Protein AF-A0A2J8AFD6-F1 (afdb_monomer)

Secondary structure (DSSP, 8-state):
-------HHHHHHHHHHHHHHHHS-TTEEEESEEEEEETTTTEEEEEEHHHH---EE--SEE-TTS-EE--GGGG-S-TTT-TTT--TTPPTTGGG-HHHHHHHHHHHTT-EEEEPPPTT-------PPS--TTSGGGSTTHHHHHHHHHHHTGGG--TTGGGGS--

Mean predicted aligned error: 9.38 Å

Sequence (167 aa):
MLTTTTSTTLVDTLAYLVSALVRLPPKLAASFVCETYNPLSDTYGWRGSFQDGSEGACHGFLAAYTGAGYRRSFFAADVLSDPVYNFTGAPDGCHVHDDVWISGNLFRRGIRPYVVGVQNGMWPQESHRPYNKLSINSVEDMKGQQKRCLKYFNYFMEAGAEAAGAA

Solvent-accessible surface area (backbone atoms only — not comparable to full-atom values): 9959 Å² total; per-residue (Å²): 134,85,83,77,78,74,71,64,59,56,61,51,53,52,52,49,46,52,54,45,42,73,72,43,59,97,50,46,21,26,15,39,35,28,41,28,76,39,82,90,76,74,38,81,43,74,55,26,27,87,78,71,48,53,66,44,82,43,54,43,30,54,46,92,80,47,55,65,49,72,61,67,79,81,64,67,54,62,63,80,74,30,66,60,66,39,62,91,81,55,56,73,31,25,86,77,29,58,41,51,41,37,39,41,46,39,38,76,73,62,34,35,45,27,31,45,48,52,80,86,74,77,61,74,81,84,80,76,73,78,90,50,90,84,38,64,85,68,43,82,62,46,69,62,24,44,52,45,32,35,54,76,47,54,55,48,57,60,98,70,56,80,71,71,77,80,122

pLDDT: mean 74.58, std 16.04, range [28.73, 91.94]

Nearest PDB structures (foldseek):
  5v5f-assembly1_B  TM=4.088E-01  e=5.612E+00  Arabidopsis thaliana
  4zwp-assembly1_B  TM=4.091E-01  e=9.835E+00  Alteromonas sp.

Foldseek 3Di:
DDPPPPPPLQVVQVVVQVVVQVVDDLQEKEFQWFWAADPVVRDIDIDGLVPPLDKFWDLGWDDPFWHIDHDPVLCPPDLCPQQLNDCVPQDFLCVLCSRLRNQLSSLVVVRTYIHHRDDPPRTDDDDDDPDDCPDCVVDPPNVVSVVVSCVVSVRSDDVPNVVVVPD

Organism: NCBI:txid47790

Structure (mmCIF, N/CA/C/O backbone):
data_AF-A0A2J8AFD6-F1
#
_entry.id   AF-A0A2J8AFD6-F1
#
loop_
_atom_site.group_PDB
_atom_site.id
_atom_site.type_symbol
_atom_site.label_atom_id
_atom_site.label_alt_id
_atom_site.label_comp_id
_atom_site.label_asym_id
_atom_site.label_entity_id
_atom_site.label_seq_id
_atom_site.pdbx_PDB_ins_code
_atom_site.Cartn_x
_atom_site.Cartn_y
_atom_site.Cartn_z
_atom_site.occupancy
_atom_site.B_iso_or_equiv
_atom_site.auth_seq_id
_atom_site.auth_comp_id
_atom_site.auth_asym_id
_atom_site.auth_atom_id
_atom_site.pdbx_PDB_model_num
ATOM 1 N N . MET A 1 1 ? 11.640 -2.469 -42.300 1.00 35.06 1 MET A N 1
ATOM 2 C CA . MET A 1 1 ? 11.334 -3.492 -41.279 1.00 35.06 1 MET A CA 1
ATOM 3 C C . MET A 1 1 ? 11.333 -2.798 -39.931 1.00 35.06 1 MET A C 1
ATOM 5 O O . MET A 1 1 ? 12.376 -2.312 -39.523 1.00 35.06 1 MET A O 1
ATOM 9 N N . LEU A 1 2 ? 10.165 -2.658 -39.302 1.00 33.41 2 LEU A N 1
ATOM 10 C CA . LEU A 1 2 ? 10.052 -2.193 -37.920 1.00 33.41 2 LEU A CA 1
ATOM 11 C C . LEU A 1 2 ? 10.356 -3.393 -37.022 1.00 33.41 2 LEU A C 1
ATOM 13 O O . LEU A 1 2 ? 9.564 -4.328 -36.954 1.00 33.41 2 LEU A O 1
ATOM 17 N N . THR A 1 3 ? 11.524 -3.401 -36.390 1.00 32.44 3 THR A N 1
ATOM 18 C CA . THR A 1 3 ? 11.842 -4.337 -35.311 1.00 32.44 3 THR A CA 1
ATOM 19 C C . THR A 1 3 ? 11.017 -3.948 -34.092 1.00 32.44 3 THR A C 1
ATOM 21 O O . THR A 1 3 ? 11.377 -3.038 -33.350 1.00 32.44 3 THR A O 1
ATOM 24 N N . THR A 1 4 ? 9.883 -4.617 -33.900 1.00 38.66 4 THR A N 1
ATOM 25 C CA . THR A 1 4 ? 9.158 -4.631 -32.631 1.00 38.66 4 THR A CA 1
ATOM 26 C C . THR A 1 4 ? 9.973 -5.428 -31.621 1.00 38.66 4 THR A C 1
ATOM 28 O O . THR A 1 4 ? 9.870 -6.649 -31.543 1.00 38.66 4 THR A O 1
ATOM 31 N N . THR A 1 5 ? 10.803 -4.741 -30.841 1.00 40.44 5 THR A N 1
ATOM 32 C CA . THR A 1 5 ? 11.312 -5.253 -29.567 1.00 40.44 5 THR A CA 1
ATOM 33 C C . THR A 1 5 ? 10.130 -5.314 -28.604 1.00 40.44 5 THR A C 1
ATOM 35 O O . THR A 1 5 ? 9.820 -4.354 -27.903 1.00 40.44 5 THR A O 1
ATOM 38 N N . THR A 1 6 ? 9.400 -6.429 -28.603 1.00 44.28 6 THR A N 1
ATOM 39 C CA . THR A 1 6 ? 8.489 -6.752 -27.504 1.00 44.28 6 THR A CA 1
ATOM 40 C C . THR A 1 6 ? 9.320 -6.830 -26.232 1.00 44.28 6 THR A C 1
ATOM 42 O O . THR A 1 6 ? 10.156 -7.717 -26.084 1.00 44.28 6 THR A O 1
ATOM 45 N N . SER A 1 7 ? 9.117 -5.841 -25.364 1.00 46.28 7 SER A N 1
ATOM 46 C CA . SER A 1 7 ? 9.716 -5.703 -24.040 1.00 46.28 7 SER A CA 1
ATOM 47 C C . SER A 1 7 ? 9.524 -6.995 -23.238 1.00 46.28 7 SER A C 1
ATOM 49 O O . SER A 1 7 ? 8.434 -7.280 -22.744 1.00 46.28 7 SER A O 1
ATOM 51 N N . THR A 1 8 ? 10.572 -7.814 -23.155 1.00 50.41 8 THR A N 1
ATOM 52 C CA . THR A 1 8 ? 10.589 -9.088 -22.419 1.00 50.41 8 THR A CA 1
ATOM 53 C C . THR A 1 8 ? 10.490 -8.890 -20.904 1.00 50.41 8 THR A C 1
ATOM 55 O O . THR A 1 8 ? 10.052 -9.783 -20.190 1.00 50.41 8 THR A O 1
ATOM 58 N N . THR A 1 9 ? 10.786 -7.690 -20.401 1.00 56.25 9 THR A N 1
ATOM 59 C CA . THR A 1 9 ? 10.854 -7.394 -18.962 1.00 56.25 9 THR A CA 1
ATOM 60 C C . THR A 1 9 ? 9.492 -7.372 -18.257 1.00 56.25 9 THR A C 1
ATOM 62 O O . THR A 1 9 ? 9.408 -7.691 -17.067 1.00 56.25 9 THR A O 1
ATOM 65 N N . LEU A 1 10 ? 8.405 -7.029 -18.964 1.00 53.50 10 LEU A N 1
ATOM 66 C CA . LEU A 1 10 ? 7.061 -6.957 -18.370 1.00 53.50 10 LEU A CA 1
ATOM 67 C C . LEU A 1 10 ? 6.479 -8.352 -18.091 1.00 53.50 10 LEU A C 1
ATOM 69 O O . LEU A 1 10 ? 5.856 -8.566 -17.049 1.00 53.50 10 LEU A O 1
ATOM 73 N N . VAL A 1 11 ? 6.710 -9.299 -19.008 1.00 59.00 11 VAL A N 1
ATOM 74 C CA . VAL A 1 11 ? 6.279 -10.699 -18.857 1.00 59.00 11 VAL A CA 1
ATOM 75 C C . VAL A 1 11 ? 7.015 -11.348 -17.684 1.00 59.00 11 VAL A C 1
ATOM 77 O O . VAL A 1 11 ? 6.383 -12.024 -16.873 1.00 59.00 11 VAL A O 1
ATOM 80 N N . ASP A 1 12 ? 8.305 -11.048 -17.521 1.00 73.44 12 ASP A N 1
ATOM 81 C CA . ASP A 1 12 ? 9.117 -11.598 -16.435 1.00 73.44 12 ASP A CA 1
ATOM 82 C C . ASP A 1 12 ? 8.700 -11.045 -15.062 1.00 73.44 12 ASP A C 1
ATOM 84 O O . ASP A 1 12 ? 8.589 -11.801 -14.097 1.00 73.44 12 ASP A O 1
ATOM 88 N N . THR A 1 13 ? 8.397 -9.746 -14.958 1.00 74.44 13 THR A N 1
ATOM 89 C CA . THR A 1 13 ? 8.041 -9.102 -13.675 1.00 74.44 13 THR A CA 1
ATOM 90 C C . THR A 1 13 ? 6.716 -9.622 -13.123 1.00 74.44 13 THR A C 1
ATOM 92 O O . THR A 1 13 ? 6.624 -9.990 -11.950 1.00 74.44 13 THR A O 1
ATOM 95 N N . LEU A 1 14 ? 5.690 -9.725 -13.974 1.00 77.38 14 LEU A N 1
ATOM 96 C CA . LEU A 1 14 ? 4.396 -10.278 -13.572 1.00 77.38 14 LEU A CA 1
ATOM 97 C C . LEU A 1 14 ? 4.495 -11.774 -13.257 1.00 77.38 14 LEU A C 1
ATOM 99 O O . LEU A 1 14 ? 3.952 -12.214 -12.244 1.00 77.38 14 LEU A O 1
ATOM 103 N N . ALA A 1 15 ? 5.209 -12.552 -14.077 1.00 80.94 15 ALA A N 1
ATOM 104 C CA . ALA A 1 15 ? 5.406 -13.979 -13.827 1.00 80.94 15 ALA A CA 1
ATOM 105 C C . ALA A 1 15 ? 6.130 -14.226 -12.495 1.00 80.94 15 ALA A C 1
ATOM 107 O O . ALA A 1 15 ? 5.744 -15.118 -11.735 1.00 80.94 15 ALA A O 1
ATOM 108 N N . TYR A 1 16 ? 7.132 -13.407 -12.173 1.00 80.94 16 TYR A N 1
ATOM 109 C CA . TYR A 1 16 ? 7.865 -13.503 -10.918 1.00 80.94 16 TYR A CA 1
ATOM 110 C C . TYR A 1 16 ? 6.989 -13.135 -9.714 1.00 80.94 16 TYR A C 1
ATOM 112 O O . TYR A 1 16 ? 6.958 -13.878 -8.733 1.00 80.94 16 TYR A O 1
ATOM 120 N N . LEU A 1 17 ? 6.197 -12.064 -9.815 1.00 82.31 17 LEU A N 1
ATOM 121 C CA . LEU A 1 17 ? 5.247 -11.658 -8.777 1.00 82.31 17 LEU A CA 1
ATOM 122 C C . LEU A 1 17 ? 4.179 -12.730 -8.518 1.00 82.31 17 LEU A C 1
ATOM 124 O O . LEU A 1 17 ? 3.895 -13.068 -7.370 1.00 82.31 17 LEU A O 1
ATOM 128 N N . VAL A 1 18 ? 3.617 -13.311 -9.583 1.00 86.31 18 VAL A N 1
ATOM 129 C CA . VAL A 1 18 ? 2.659 -14.423 -9.491 1.00 86.31 18 VAL A CA 1
ATOM 130 C C . VAL A 1 18 ? 3.321 -15.650 -8.865 1.00 86.31 18 VAL A C 1
ATOM 132 O O . VAL A 1 18 ? 2.751 -16.270 -7.969 1.00 86.31 18 VAL A O 1
ATOM 135 N N . SER A 1 19 ? 4.543 -15.981 -9.281 1.00 86.75 19 SER A N 1
ATOM 136 C CA . SER A 1 19 ? 5.307 -17.096 -8.722 1.00 86.75 19 SER A CA 1
ATOM 137 C C . SER A 1 19 ? 5.629 -16.900 -7.236 1.00 86.75 19 SER A C 1
ATOM 139 O O . SER A 1 19 ? 5.547 -17.848 -6.451 1.00 86.75 19 SER A O 1
ATOM 141 N N . ALA A 1 20 ? 5.964 -15.678 -6.819 1.00 86.69 20 ALA A N 1
ATOM 142 C CA . ALA A 1 20 ? 6.151 -15.331 -5.414 1.00 86.69 20 ALA A CA 1
ATOM 143 C C . ALA A 1 20 ? 4.834 -15.475 -4.642 1.00 86.69 20 ALA A C 1
ATOM 145 O O . ALA A 1 20 ? 4.784 -16.158 -3.620 1.00 86.69 20 ALA A O 1
ATOM 146 N N . LEU A 1 21 ? 3.734 -14.939 -5.178 1.00 89.38 21 LEU A N 1
ATOM 147 C CA . LEU A 1 21 ? 2.408 -15.075 -4.582 1.00 89.38 21 LEU A CA 1
ATOM 148 C C . LEU A 1 21 ? 1.988 -16.527 -4.382 1.00 89.38 21 LEU A C 1
ATOM 150 O O . LEU A 1 21 ? 1.379 -16.823 -3.367 1.00 89.38 21 LEU A O 1
ATOM 154 N N . VAL A 1 22 ? 2.302 -17.447 -5.294 1.00 90.62 22 VAL A N 1
ATOM 155 C CA . VAL A 1 22 ? 1.975 -18.873 -5.110 1.00 90.62 22 VAL A CA 1
ATOM 156 C C . VAL A 1 22 ? 2.737 -19.482 -3.928 1.00 90.62 22 VAL A C 1
ATOM 158 O O . VAL A 1 22 ? 2.172 -20.304 -3.210 1.00 90.62 22 VAL A O 1
ATOM 161 N N . ARG A 1 23 ? 3.982 -19.054 -3.696 1.00 88.69 23 ARG A N 1
ATOM 162 C CA . ARG A 1 23 ? 4.879 -19.606 -2.667 1.00 88.69 23 ARG A CA 1
ATOM 163 C C . ARG A 1 23 ? 4.676 -19.008 -1.275 1.00 88.69 23 ARG A C 1
ATOM 165 O O . ARG A 1 23 ? 4.997 -19.656 -0.283 1.00 88.69 23 ARG A O 1
ATOM 172 N N . LEU A 1 24 ? 4.153 -17.788 -1.189 1.00 87.88 24 LEU A N 1
ATOM 173 C CA . LEU A 1 24 ? 3.989 -17.086 0.081 1.00 87.88 24 LEU A CA 1
ATOM 174 C C . LEU A 1 24 ? 2.792 -17.596 0.904 1.00 87.88 24 LEU A C 1
ATOM 176 O O . LEU A 1 24 ? 1.779 -18.007 0.333 1.00 87.88 24 LEU A O 1
ATOM 180 N N . PRO A 1 25 ? 2.844 -17.500 2.246 1.00 89.12 25 PRO A N 1
ATOM 181 C CA . PRO A 1 25 ? 1.708 -17.769 3.120 1.00 89.12 25 PRO A CA 1
ATOM 182 C C . PRO A 1 25 ? 0.412 -17.072 2.671 1.00 89.12 25 PRO A C 1
ATOM 184 O O . PRO A 1 25 ? 0.461 -15.957 2.145 1.00 89.12 25 PRO A O 1
ATOM 187 N N . PRO A 1 26 ? -0.774 -17.647 2.950 1.00 85.38 26 PRO A N 1
ATOM 188 C CA . PRO A 1 26 ? -2.048 -17.061 2.549 1.00 85.38 26 PRO A CA 1
ATOM 189 C C . PRO A 1 26 ? -2.344 -15.684 3.126 1.00 85.38 26 PRO A C 1
ATOM 191 O O . PRO A 1 26 ? -3.308 -15.104 2.674 1.00 85.38 26 PRO A O 1
ATOM 194 N N . LYS A 1 27 ? -1.588 -15.179 4.112 1.00 86.19 27 LYS A N 1
ATOM 195 C CA . LYS A 1 27 ? -1.730 -13.824 4.680 1.00 86.19 27 LYS A CA 1
ATOM 196 C C . LYS A 1 27 ? -0.691 -12.831 4.142 1.00 86.19 27 LYS A C 1
ATOM 198 O O . LYS A 1 27 ? -0.669 -11.688 4.572 1.00 86.19 27 LYS A O 1
ATOM 203 N N . LEU A 1 28 ? 0.176 -13.239 3.220 1.00 87.75 28 LEU A N 1
ATOM 204 C CA . LEU A 1 28 ? 1.173 -12.357 2.618 1.00 87.75 28 LEU A CA 1
ATOM 205 C C . LEU A 1 28 ? 0.844 -12.097 1.144 1.00 87.75 28 LEU A C 1
ATOM 207 O O . LEU A 1 28 ? 0.323 -12.963 0.436 1.00 87.75 28 LEU A O 1
ATOM 211 N N . ALA A 1 29 ? 1.141 -10.881 0.703 1.00 87.56 29 ALA A N 1
ATOM 212 C CA . ALA A 1 29 ? 1.056 -10.422 -0.679 1.00 87.56 29 ALA A CA 1
ATOM 213 C C . ALA A 1 29 ? 2.474 -10.120 -1.173 1.00 87.56 29 ALA A C 1
ATOM 215 O O . ALA A 1 29 ? 3.262 -9.606 -0.397 1.00 87.56 29 ALA A O 1
ATOM 216 N N . ALA A 1 30 ? 2.837 -10.425 -2.415 1.00 86.88 30 ALA A N 1
ATOM 217 C CA . ALA A 1 30 ? 4.183 -10.123 -2.907 1.00 86.88 30 ALA 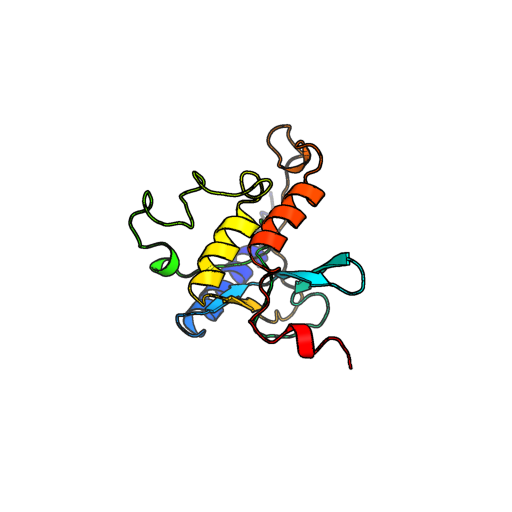A CA 1
ATOM 218 C C . ALA A 1 30 ? 4.267 -8.662 -3.374 1.00 86.88 30 ALA A C 1
ATOM 220 O O . ALA A 1 30 ? 3.300 -8.148 -3.937 1.00 86.88 30 ALA A O 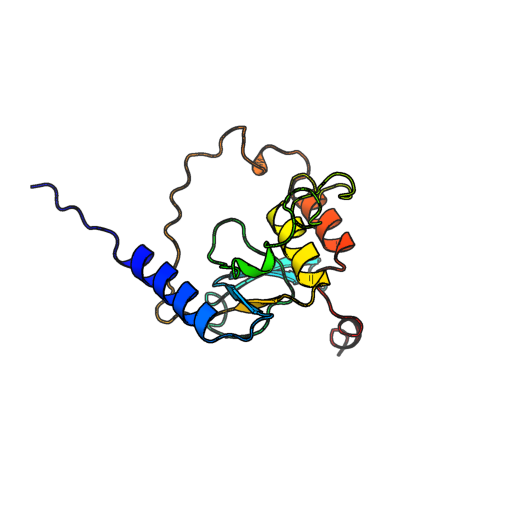1
ATOM 221 N N . SER A 1 31 ? 5.411 -8.011 -3.174 1.00 83.44 31 SER A N 1
ATOM 222 C CA . SER A 1 31 ? 5.737 -6.711 -3.760 1.00 83.44 31 SER A CA 1
ATOM 223 C C . SER A 1 31 ? 7.212 -6.597 -4.133 1.00 83.44 31 SER A C 1
ATOM 225 O O . SER A 1 31 ? 8.057 -7.184 -3.472 1.00 83.44 31 SER A O 1
ATOM 227 N N . PHE A 1 32 ? 7.542 -5.816 -5.157 1.00 79.94 32 PHE A N 1
ATOM 228 C CA . PHE A 1 32 ? 8.921 -5.439 -5.489 1.00 79.94 32 PHE A CA 1
ATOM 229 C C . PHE A 1 32 ? 9.386 -4.188 -4.736 1.00 79.94 32 PHE A C 1
ATOM 231 O O . PHE A 1 32 ? 10.569 -4.043 -4.426 1.00 79.94 32 PHE A O 1
ATOM 238 N N . VAL A 1 33 ? 8.448 -3.296 -4.405 1.00 79.50 33 VAL A N 1
ATOM 239 C CA . VAL A 1 33 ? 8.709 -2.044 -3.691 1.00 79.50 33 VAL A CA 1
ATOM 240 C C . VAL A 1 33 ? 7.664 -1.835 -2.604 1.00 79.50 33 VAL A C 1
ATOM 242 O O . VAL A 1 33 ? 6.483 -2.137 -2.775 1.00 79.50 33 VAL A O 1
ATOM 245 N N . CYS A 1 34 ? 8.092 -1.303 -1.471 1.00 81.50 34 CYS A N 1
ATOM 246 C CA . CYS A 1 34 ? 7.216 -0.911 -0.389 1.00 81.50 34 CYS A CA 1
ATOM 247 C C . CYS A 1 34 ? 7.601 0.480 0.114 1.00 81.50 34 CYS A C 1
ATOM 249 O O . CYS A 1 34 ? 8.773 0.732 0.387 1.00 81.50 34 CYS A O 1
ATOM 251 N N . GLU A 1 35 ? 6.641 1.394 0.235 1.00 82.44 35 GLU A N 1
ATOM 252 C CA . GLU A 1 35 ? 6.903 2.702 0.838 1.00 82.44 35 GLU A CA 1
ATOM 253 C C . GLU A 1 35 ? 6.813 2.565 2.359 1.00 82.44 35 GLU A C 1
ATOM 255 O O . GLU A 1 35 ? 5.807 2.115 2.913 1.00 82.44 35 GLU A O 1
ATOM 260 N N . THR A 1 36 ? 7.898 2.918 3.038 1.00 80.69 36 THR A N 1
ATOM 261 C CA . THR A 1 36 ? 8.040 2.815 4.491 1.00 80.69 36 THR A CA 1
ATOM 262 C C . THR A 1 36 ? 8.279 4.189 5.084 1.00 80.69 36 THR A C 1
ATOM 264 O O . THR A 1 36 ? 8.949 5.034 4.491 1.00 80.69 36 THR A O 1
ATOM 267 N N . TYR A 1 37 ? 7.712 4.428 6.258 1.00 81.38 37 TYR A N 1
ATOM 268 C CA . TYR A 1 37 ? 7.937 5.661 6.995 1.00 81.38 37 TYR A CA 1
ATOM 269 C C . TYR A 1 37 ? 9.181 5.522 7.875 1.00 81.38 37 TYR A C 1
ATOM 271 O O . TYR A 1 37 ? 9.302 4.558 8.630 1.00 81.38 37 TYR A O 1
ATOM 279 N N . ASN A 1 38 ? 10.092 6.490 7.789 1.00 80.31 38 ASN A N 1
ATOM 280 C CA . ASN A 1 38 ? 11.223 6.612 8.694 1.00 80.31 38 ASN A CA 1
ATOM 281 C C . ASN A 1 38 ? 10.891 7.648 9.785 1.00 80.31 38 ASN A C 1
ATOM 283 O O . ASN A 1 38 ? 10.847 8.845 9.489 1.00 80.31 38 ASN A O 1
ATOM 287 N N . PRO A 1 39 ? 10.698 7.221 11.046 1.00 73.81 39 PRO A N 1
ATOM 288 C CA . PRO A 1 39 ? 10.358 8.131 12.134 1.00 73.81 39 PRO A CA 1
ATOM 289 C C . PRO A 1 39 ? 11.506 9.065 12.529 1.00 73.81 39 PRO A C 1
ATOM 291 O O . PRO A 1 39 ? 11.239 10.137 13.062 1.00 73.81 39 PRO A O 1
ATOM 294 N N . LEU A 1 40 ? 12.765 8.691 12.269 1.00 78.38 40 LEU A N 1
ATOM 295 C CA . LEU A 1 40 ? 13.932 9.502 12.637 1.00 78.38 40 LEU A CA 1
ATOM 296 C C . LEU A 1 40 ? 14.085 10.726 11.737 1.00 78.38 40 LEU A C 1
ATOM 298 O O . LEU A 1 40 ? 14.491 11.788 12.198 1.00 78.38 40 LEU A O 1
ATOM 302 N N . SER A 1 41 ? 13.775 10.573 10.452 1.00 81.19 41 SER A N 1
ATOM 303 C CA . SER A 1 41 ? 13.875 11.650 9.466 1.00 81.19 41 SER A CA 1
ATOM 304 C C . SER A 1 41 ? 12.532 12.284 9.120 1.00 81.19 41 SER A C 1
ATOM 306 O O . SER A 1 41 ? 12.518 13.256 8.374 1.00 81.19 41 SER A O 1
ATOM 308 N N . ASP A 1 42 ? 11.419 11.755 9.637 1.00 79.50 42 ASP A N 1
ATOM 309 C CA . ASP A 1 42 ? 10.055 12.154 9.264 1.00 79.50 42 ASP A CA 1
ATOM 310 C C . ASP A 1 42 ? 9.828 12.119 7.738 1.00 79.50 42 ASP A C 1
ATOM 312 O O . ASP A 1 42 ? 9.147 12.963 7.150 1.00 79.50 42 ASP A O 1
ATOM 316 N N . THR A 1 43 ? 10.441 11.139 7.069 1.00 78.75 43 THR A N 1
ATOM 317 C CA . THR A 1 43 ? 10.380 10.981 5.612 1.00 78.75 43 THR A CA 1
ATOM 318 C C . THR A 1 43 ? 9.900 9.600 5.205 1.00 78.75 43 THR A C 1
ATOM 320 O O . THR A 1 43 ? 9.955 8.634 5.965 1.00 78.75 43 THR A O 1
ATOM 323 N N . TYR A 1 44 ? 9.449 9.510 3.958 1.00 75.62 44 TYR A N 1
ATOM 324 C CA . TYR A 1 44 ? 9.156 8.246 3.304 1.00 75.62 44 TYR A CA 1
ATOM 325 C C . TYR A 1 44 ? 10.384 7.734 2.567 1.00 75.62 44 TYR A C 1
ATOM 327 O O . TYR A 1 44 ? 11.082 8.487 1.886 1.00 75.62 44 TYR A O 1
ATOM 335 N N . GLY A 1 45 ? 10.641 6.443 2.724 1.00 76.12 45 GLY A N 1
ATOM 336 C CA . GLY A 1 45 ? 11.702 5.719 2.053 1.00 76.12 45 GLY A CA 1
ATOM 337 C C . GLY A 1 45 ? 11.137 4.505 1.337 1.00 76.12 45 GLY A C 1
ATOM 338 O O . GLY A 1 45 ? 10.289 3.783 1.863 1.00 76.12 45 GLY A O 1
ATOM 339 N N . TRP A 1 46 ? 11.634 4.263 0.134 1.00 75.38 46 TRP A N 1
ATOM 340 C CA . TRP A 1 46 ? 11.324 3.052 -0.606 1.00 75.38 46 TRP A CA 1
ATOM 341 C C . TRP A 1 46 ? 12.158 1.903 -0.059 1.00 75.38 46 TRP A C 1
ATOM 343 O O . TRP A 1 46 ? 13.367 1.860 -0.263 1.00 75.38 46 TRP A O 1
ATOM 353 N N . ARG A 1 47 ? 11.505 0.949 0.594 1.00 68.06 47 ARG A N 1
ATOM 354 C CA . ARG A 1 47 ? 12.091 -0.347 0.901 1.00 68.06 47 ARG A CA 1
ATOM 355 C C . ARG A 1 47 ? 11.716 -1.306 -0.218 1.00 68.06 47 ARG A C 1
ATOM 357 O O . ARG A 1 47 ? 10.617 -1.852 -0.263 1.00 68.06 47 ARG A O 1
ATOM 364 N N . GLY A 1 48 ? 12.620 -1.440 -1.173 1.00 60.31 48 GLY A N 1
ATOM 365 C CA . GLY A 1 48 ? 12.501 -2.367 -2.288 1.00 60.31 48 GLY A CA 1
ATOM 366 C C . GLY A 1 48 ? 13.869 -2.933 -2.633 1.00 60.31 48 GLY A C 1
ATOM 367 O O . GLY A 1 48 ? 14.892 -2.373 -2.233 1.00 60.31 48 GLY A O 1
ATOM 368 N N . SER A 1 49 ? 13.878 -4.000 -3.428 1.00 50.69 49 SER A N 1
ATOM 369 C CA . SER A 1 49 ? 15.060 -4.688 -3.974 1.00 50.69 49 SER A CA 1
ATOM 370 C C . SER A 1 49 ? 16.188 -3.781 -4.492 1.00 50.69 49 SER A C 1
ATOM 372 O O . SER A 1 49 ? 17.322 -4.227 -4.627 1.00 50.69 49 SER A O 1
ATOM 374 N N . PHE A 1 50 ? 15.891 -2.519 -4.802 1.00 48.94 50 PHE A N 1
ATOM 375 C CA . PHE A 1 50 ? 16.829 -1.524 -5.318 1.00 48.94 50 PHE A CA 1
ATOM 376 C C . PHE A 1 50 ? 17.821 -0.980 -4.299 1.00 48.94 50 PHE A C 1
ATOM 378 O O . PHE A 1 50 ? 18.903 -0.563 -4.701 1.00 48.94 50 PHE A O 1
ATOM 385 N N . GLN A 1 51 ? 17.468 -0.949 -3.013 1.00 52.69 51 GLN A N 1
ATOM 386 C CA . GLN A 1 51 ? 18.360 -0.387 -1.995 1.00 52.69 51 GLN A CA 1
ATOM 387 C C . GLN A 1 51 ? 19.234 -1.446 -1.326 1.00 52.69 51 GLN A C 1
ATOM 389 O O . GLN A 1 51 ? 20.373 -1.142 -0.981 1.00 52.69 51 GLN A O 1
ATOM 394 N N . ASP A 1 52 ? 18.746 -2.680 -1.181 1.00 58.56 52 ASP A N 1
ATOM 395 C CA . ASP A 1 52 ? 19.473 -3.719 -0.442 1.00 58.56 52 ASP A CA 1
ATOM 396 C C . ASP A 1 52 ? 19.346 -5.144 -1.011 1.00 58.56 52 ASP A C 1
ATOM 398 O O . ASP A 1 52 ? 19.987 -6.058 -0.494 1.00 58.56 52 ASP A O 1
ATOM 402 N N . GLY A 1 53 ? 18.551 -5.364 -2.069 1.00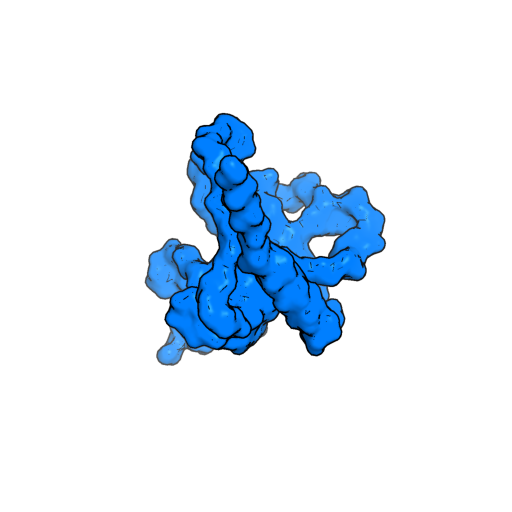 62.56 53 GLY A N 1
ATOM 403 C CA . GLY A 1 53 ? 18.308 -6.700 -2.630 1.00 62.56 53 GLY A CA 1
ATOM 404 C C . GLY A 1 53 ? 17.689 -7.700 -1.642 1.00 62.56 53 GLY A C 1
ATOM 405 O O . GLY A 1 53 ? 17.750 -8.904 -1.890 1.00 62.56 53 GLY A O 1
ATOM 406 N N . SER A 1 54 ? 17.131 -7.231 -0.522 1.00 68.75 54 SER A N 1
ATOM 407 C CA . SER A 1 54 ? 16.682 -8.087 0.574 1.00 68.75 54 SER A CA 1
ATOM 408 C C . SER A 1 54 ? 15.215 -8.504 0.434 1.00 68.75 54 SER A C 1
ATOM 410 O O . SER A 1 54 ? 14.368 -7.746 -0.042 1.00 68.75 54 SER A O 1
ATOM 412 N N . GLU A 1 55 ? 14.912 -9.734 0.855 1.00 80.06 55 GLU A N 1
ATOM 413 C CA . GLU A 1 55 ? 13.543 -10.253 0.942 1.00 80.06 55 GLU A CA 1
ATOM 414 C C . GLU A 1 55 ? 13.008 -10.110 2.368 1.00 80.06 55 GLU A C 1
ATOM 416 O O . GLU A 1 55 ? 13.755 -10.269 3.338 1.00 80.06 55 GLU A O 1
ATOM 421 N N . GLY A 1 56 ? 11.706 -9.870 2.533 1.00 84.00 56 GLY A N 1
ATOM 422 C CA . GLY A 1 56 ? 11.131 -9.829 3.877 1.00 84.00 56 GLY A CA 1
ATOM 423 C C . GLY A 1 56 ? 9.746 -9.214 3.990 1.00 84.00 56 GLY A C 1
ATOM 424 O O . GLY A 1 56 ? 9.171 -8.710 3.029 1.00 84.00 56 GLY A O 1
ATOM 425 N N . ALA A 1 57 ? 9.194 -9.249 5.203 1.00 82.88 57 ALA A N 1
ATOM 426 C CA . ALA A 1 57 ? 7.919 -8.607 5.497 1.00 82.88 57 ALA A CA 1
ATOM 427 C C . ALA A 1 57 ? 8.054 -7.079 5.438 1.00 82.88 57 ALA A C 1
ATOM 429 O O . ALA A 1 57 ? 8.958 -6.501 6.046 1.00 82.88 57 ALA A O 1
ATOM 430 N N . CYS A 1 58 ? 7.130 -6.424 4.735 1.00 82.50 58 CYS A N 1
ATOM 431 C CA . CYS A 1 58 ? 7.020 -4.979 4.764 1.00 82.50 58 CYS A CA 1
ATOM 432 C C . CYS A 1 58 ? 5.954 -4.508 5.756 1.00 82.50 58 CYS A C 1
ATOM 434 O O . CYS A 1 58 ? 4.807 -4.956 5.731 1.00 82.50 58 CYS A O 1
ATOM 436 N N . HIS A 1 59 ? 6.336 -3.523 6.561 1.00 81.44 59 HIS A N 1
ATOM 437 C CA . HIS A 1 59 ? 5.471 -2.773 7.472 1.00 81.44 59 HIS A CA 1
ATOM 438 C C . HIS A 1 59 ? 5.143 -1.396 6.887 1.00 81.44 59 HIS A C 1
ATOM 440 O O . HIS A 1 59 ? 5.182 -0.387 7.573 1.00 81.44 59 HIS A O 1
ATOM 446 N N . GLY A 1 60 ? 4.914 -1.353 5.581 1.00 84.25 60 GLY A N 1
ATOM 447 C CA . GLY A 1 60 ? 4.608 -0.151 4.822 1.00 84.25 60 GLY A CA 1
ATOM 448 C C . GLY A 1 60 ? 3.398 -0.376 3.930 1.00 84.25 60 GLY A C 1
ATOM 449 O O . GLY A 1 60 ? 2.683 -1.376 4.063 1.00 84.25 60 GLY A O 1
ATOM 450 N N . PHE A 1 61 ? 3.179 0.548 3.006 1.00 84.88 61 PHE A N 1
ATOM 451 C CA . PHE A 1 61 ? 2.074 0.488 2.059 1.00 84.88 61 PHE A CA 1
ATOM 452 C C . PHE A 1 61 ? 2.586 0.381 0.625 1.00 84.88 61 PHE A C 1
ATOM 454 O O . PHE A 1 61 ? 3.786 0.449 0.337 1.00 84.88 61 PHE A O 1
ATOM 461 N N . LEU A 1 62 ? 1.646 0.138 -0.275 1.00 75.06 62 LEU A N 1
ATOM 462 C CA . LEU A 1 62 ? 1.927 -0.006 -1.688 1.00 75.06 62 LEU A CA 1
ATOM 463 C C . LEU A 1 62 ? 2.369 1.296 -2.324 1.00 75.06 62 LEU A C 1
ATOM 465 O O . LEU A 1 62 ? 1.742 2.327 -2.142 1.00 75.06 62 LEU A O 1
ATOM 469 N N . ALA A 1 63 ? 3.359 1.194 -3.195 1.00 67.62 63 ALA A N 1
ATOM 470 C CA . ALA A 1 63 ? 3.574 2.188 -4.224 1.00 67.62 63 ALA A CA 1
ATOM 471 C C . ALA A 1 63 ? 2.565 1.940 -5.355 1.00 67.62 63 ALA A C 1
ATOM 473 O O . ALA A 1 63 ? 2.575 0.854 -5.944 1.00 67.62 63 ALA A O 1
ATOM 474 N N . ALA A 1 64 ? 1.739 2.926 -5.703 1.00 55.84 64 ALA A N 1
ATOM 475 C CA . ALA A 1 64 ? 0.686 2.802 -6.720 1.00 55.84 64 ALA A CA 1
ATOM 476 C C . ALA A 1 64 ? 1.154 2.354 -8.132 1.00 55.84 64 ALA A C 1
ATOM 478 O O . ALA A 1 64 ? 0.319 2.085 -8.992 1.00 55.84 64 ALA A O 1
ATOM 479 N N . TYR A 1 65 ? 2.462 2.236 -8.392 1.00 56.44 65 TYR A N 1
ATOM 480 C CA . TYR A 1 65 ? 3.004 1.944 -9.726 1.00 56.44 65 TYR A CA 1
ATOM 481 C C . TYR A 1 65 ? 4.100 0.865 -9.787 1.00 56.44 65 TYR A C 1
ATOM 483 O O . TYR A 1 65 ? 4.458 0.442 -10.885 1.00 56.44 65 TYR A O 1
ATOM 491 N N . THR A 1 66 ? 4.617 0.362 -8.659 1.00 59.16 66 THR A N 1
ATOM 492 C CA . THR A 1 66 ? 5.885 -0.403 -8.655 1.00 59.16 66 THR A CA 1
ATOM 493 C C . THR A 1 66 ? 5.824 -1.755 -7.944 1.00 59.16 66 THR A C 1
ATOM 495 O O . THR A 1 66 ? 6.746 -2.176 -7.248 1.00 59.16 66 THR A O 1
ATOM 498 N N . GLY A 1 67 ? 4.779 -2.523 -8.260 1.00 64.00 67 GLY A N 1
ATOM 499 C CA . GLY A 1 67 ? 4.962 -3.968 -8.344 1.00 64.00 67 GLY A CA 1
ATOM 500 C C . GLY A 1 67 ? 4.517 -4.781 -7.141 1.00 64.00 67 GLY A C 1
ATOM 501 O O . GLY A 1 67 ? 5.217 -5.712 -6.763 1.00 64.00 67 GLY A O 1
ATOM 502 N N . ALA A 1 68 ? 3.338 -4.488 -6.599 1.00 76.06 68 ALA A N 1
ATOM 503 C CA . ALA A 1 68 ? 2.669 -5.380 -5.664 1.00 76.06 68 ALA A CA 1
ATOM 504 C C . ALA A 1 68 ? 1.504 -6.129 -6.293 1.00 76.06 68 ALA A C 1
ATOM 506 O O . ALA A 1 68 ? 0.762 -5.602 -7.120 1.00 76.06 68 ALA A O 1
ATOM 507 N N . GLY A 1 69 ? 1.320 -7.365 -5.848 1.00 81.38 69 GLY A N 1
ATOM 508 C CA . GLY A 1 69 ? 0.191 -8.199 -6.206 1.00 81.38 69 GLY A CA 1
ATOM 509 C C . GLY A 1 69 ? -0.440 -8.735 -4.938 1.00 81.38 69 GLY A C 1
ATOM 510 O O . GLY A 1 69 ? 0.244 -9.294 -4.086 1.00 81.38 69 GLY A O 1
ATOM 511 N N . TYR A 1 70 ? -1.755 -8.605 -4.825 1.00 86.00 70 TYR A N 1
ATOM 512 C CA . TYR A 1 70 ? -2.529 -9.223 -3.756 1.00 86.00 70 TYR A CA 1
ATOM 513 C C . TYR A 1 70 ? -3.276 -10.430 -4.290 1.00 86.00 70 TYR A C 1
ATOM 515 O O . TYR A 1 70 ? -3.728 -10.463 -5.436 1.00 86.00 70 TYR A O 1
ATOM 523 N N . ARG A 1 71 ? -3.469 -11.423 -3.425 1.00 86.75 71 ARG A N 1
ATOM 524 C CA . ARG A 1 71 ? -4.362 -12.535 -3.735 1.00 86.75 71 ARG A CA 1
ATOM 525 C C . ARG A 1 71 ? -5.783 -11.996 -3.880 1.00 86.75 71 ARG A C 1
ATOM 527 O O . ARG A 1 71 ? -6.262 -11.277 -3.008 1.00 86.75 71 ARG A O 1
ATOM 534 N N . ARG A 1 72 ? -6.493 -12.416 -4.931 1.00 85.75 72 ARG A N 1
ATOM 535 C CA . ARG A 1 72 ? -7.908 -12.060 -5.147 1.00 85.75 72 ARG A CA 1
ATOM 536 C C . ARG A 1 72 ? -8.778 -12.347 -3.918 1.00 85.75 72 ARG A C 1
ATOM 538 O O . ARG A 1 72 ? -9.682 -11.580 -3.614 1.00 85.7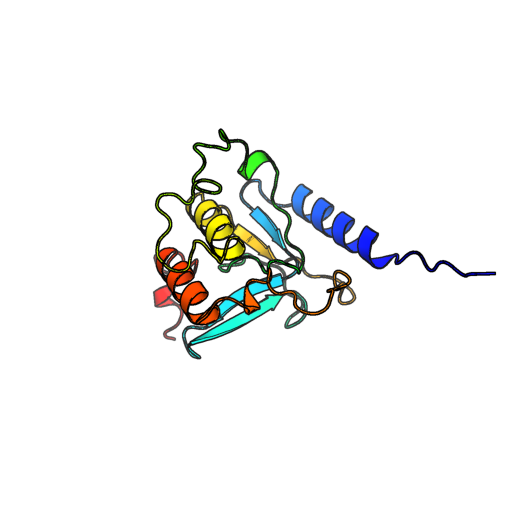5 72 ARG A O 1
ATOM 545 N N . SER A 1 73 ? -8.488 -13.431 -3.198 1.00 85.12 73 SER A N 1
ATOM 546 C CA . SER A 1 73 ? -9.214 -13.831 -1.989 1.00 85.12 73 SER A CA 1
ATOM 547 C C . SER A 1 73 ? -9.189 -12.784 -0.871 1.00 85.12 73 SER A C 1
ATOM 549 O O . SER A 1 73 ? -10.055 -12.820 -0.006 1.00 85.12 73 SER A O 1
ATOM 551 N N . PHE A 1 74 ? -8.242 -11.841 -0.879 1.00 87.00 74 PHE A N 1
ATOM 552 C CA . PHE A 1 74 ? -8.184 -10.755 0.104 1.00 87.00 74 PHE A CA 1
ATOM 553 C C . PHE A 1 74 ? -9.246 -9.673 -0.086 1.00 87.00 74 PHE A C 1
ATOM 555 O O . PHE A 1 74 ? -9.511 -8.923 0.853 1.00 87.00 74 PHE A O 1
ATOM 562 N N . PHE A 1 75 ? -9.865 -9.636 -1.265 1.00 84.31 75 PHE A N 1
ATOM 563 C CA . PHE A 1 75 ? -10.901 -8.678 -1.646 1.00 84.31 75 PHE A CA 1
ATOM 564 C C . PHE A 1 75 ? -12.262 -9.338 -1.883 1.00 84.31 75 PHE A C 1
ATOM 566 O O . PHE A 1 75 ? -13.162 -8.724 -2.441 1.00 84.31 75 PHE A O 1
ATOM 573 N N . ALA A 1 76 ? -12.403 -10.623 -1.548 1.00 68.06 76 ALA A N 1
ATOM 574 C CA . ALA A 1 76 ? -13.557 -11.426 -1.943 1.00 68.06 76 ALA A CA 1
ATOM 575 C C . ALA A 1 76 ? -14.815 -11.215 -1.076 1.00 68.06 76 ALA A C 1
ATOM 577 O O . ALA A 1 76 ? -15.806 -11.910 -1.293 1.00 68.06 76 ALA A O 1
ATOM 578 N N . ALA A 1 77 ? -14.796 -10.298 -0.102 1.00 63.44 77 ALA A N 1
ATOM 579 C CA . ALA A 1 77 ? -16.019 -9.894 0.587 1.00 63.44 77 ALA A CA 1
ATOM 580 C C . ALA A 1 77 ? -16.927 -9.089 -0.361 1.00 63.44 77 ALA A C 1
ATOM 582 O O . ALA A 1 77 ? -16.479 -8.627 -1.411 1.00 63.44 77 ALA A O 1
ATOM 583 N N . ASP A 1 78 ? -18.206 -8.936 -0.004 1.00 66.12 78 ASP A N 1
ATOM 584 C CA . ASP A 1 78 ? -19.122 -8.048 -0.724 1.00 66.12 78 ASP A CA 1
ATOM 585 C C . ASP A 1 78 ? -18.461 -6.672 -0.881 1.00 66.12 78 ASP A C 1
ATOM 587 O O . ASP A 1 78 ? -18.211 -5.980 0.110 1.00 66.12 78 ASP A O 1
ATOM 591 N N . VAL A 1 79 ? -18.160 -6.323 -2.137 1.00 60.69 79 VAL A N 1
ATOM 592 C CA . VAL A 1 79 ? -17.369 -5.160 -2.554 1.00 60.69 79 VAL A CA 1
ATOM 593 C C . VAL A 1 79 ? -17.929 -3.863 -1.971 1.00 60.69 79 VAL A C 1
ATOM 595 O O . VAL A 1 79 ? -17.175 -2.928 -1.747 1.00 60.69 79 VAL A O 1
ATOM 598 N N . LEU A 1 80 ? -19.229 -3.798 -1.676 1.00 60.84 80 LEU A N 1
ATOM 599 C CA . LEU A 1 80 ? -19.854 -2.601 -1.109 1.00 60.84 80 LEU A CA 1
ATOM 600 C C . LEU A 1 80 ? -19.706 -2.504 0.417 1.00 60.84 80 LEU A C 1
ATOM 602 O O . LEU A 1 80 ? -19.720 -1.406 0.971 1.00 60.84 80 LEU A O 1
ATOM 606 N N . SER A 1 81 ? -19.554 -3.640 1.097 1.00 68.88 81 SER A N 1
ATOM 607 C CA . SER A 1 81 ? -19.392 -3.716 2.556 1.00 68.88 81 SER A CA 1
ATOM 608 C C . SER A 1 81 ? -17.933 -3.778 3.004 1.00 68.88 81 SER A C 1
ATOM 610 O O . SER A 1 81 ? -17.632 -3.480 4.160 1.00 68.88 81 SER A O 1
ATOM 612 N N . ASP A 1 82 ? -17.026 -4.171 2.107 1.00 80.88 82 ASP A N 1
ATOM 613 C CA . ASP A 1 82 ? -15.621 -4.362 2.426 1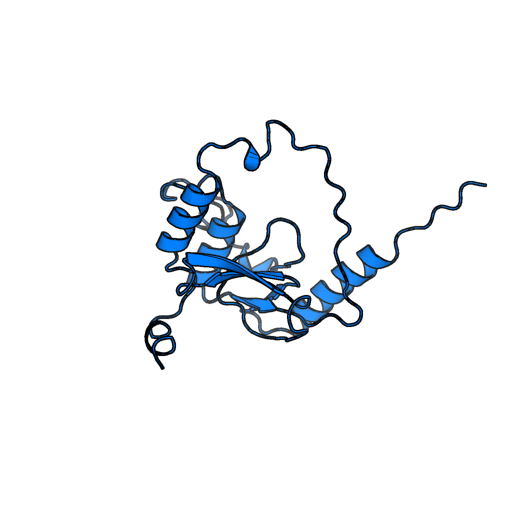.00 80.88 82 ASP A CA 1
ATOM 614 C C . ASP A 1 82 ? -14.950 -2.996 2.717 1.00 80.88 82 ASP A C 1
ATOM 616 O O . ASP A 1 82 ? -14.923 -2.125 1.843 1.00 80.88 82 ASP A O 1
ATOM 620 N N . PRO A 1 83 ? -14.358 -2.792 3.915 1.00 82.00 83 PRO A N 1
ATOM 621 C CA . PRO A 1 83 ? -13.629 -1.569 4.263 1.00 82.00 83 PRO A CA 1
ATOM 622 C C . PRO A 1 83 ? -12.549 -1.139 3.264 1.00 82.00 83 PRO A C 1
ATOM 624 O O . PRO A 1 83 ? -12.222 0.038 3.192 1.00 82.00 83 PRO A O 1
ATOM 627 N N . VAL A 1 84 ? -11.995 -2.069 2.483 1.00 87.19 84 VAL A N 1
ATOM 628 C CA . VAL A 1 84 ? -11.028 -1.783 1.417 1.00 87.19 84 VAL A CA 1
ATOM 629 C C . VAL A 1 84 ? -11.645 -0.911 0.316 1.00 87.19 84 VAL A C 1
ATOM 631 O O . VAL A 1 84 ? -10.945 -0.086 -0.262 1.00 87.19 84 VAL A O 1
ATOM 634 N N . TYR A 1 85 ? -12.948 -1.049 0.060 1.00 86.56 85 TYR A N 1
ATOM 635 C CA . TYR A 1 85 ? -13.687 -0.310 -0.969 1.00 86.56 85 TYR A CA 1
ATOM 636 C C . TYR A 1 85 ? -14.647 0.741 -0.397 1.00 86.56 85 TYR A C 1
ATOM 638 O O . TYR A 1 85 ? -15.068 1.650 -1.112 1.00 86.56 85 TYR A O 1
ATOM 646 N N . ASN A 1 86 ? -14.989 0.654 0.890 1.00 86.31 86 ASN A N 1
ATOM 647 C CA . ASN A 1 86 ? -15.870 1.612 1.545 1.00 86.31 86 ASN A CA 1
ATOM 648 C C . ASN A 1 86 ? -15.091 2.796 2.140 1.00 86.31 86 ASN A C 1
ATOM 650 O O . ASN A 1 86 ? -14.626 2.743 3.277 1.00 86.31 86 ASN A O 1
ATOM 654 N N . PHE A 1 87 ? -15.032 3.901 1.397 1.00 88.56 87 PHE A N 1
ATOM 655 C CA . PHE A 1 87 ? -14.402 5.147 1.846 1.00 88.56 87 PHE A CA 1
ATOM 656 C C . PHE A 1 87 ? -15.320 6.042 2.692 1.00 88.56 87 PHE A C 1
ATOM 658 O O . PHE A 1 87 ? -14.877 7.091 3.138 1.00 88.56 87 PHE A O 1
ATOM 665 N N . THR A 1 88 ? -16.581 5.672 2.945 1.00 86.75 88 THR A N 1
ATOM 666 C CA . THR A 1 88 ? -17.572 6.555 3.607 1.00 86.75 88 THR A CA 1
ATOM 667 C C . THR A 1 88 ? -17.120 7.050 4.988 1.00 86.75 88 THR A C 1
ATOM 669 O O . THR A 1 88 ? -17.500 8.137 5.406 1.00 86.75 88 THR A O 1
ATOM 672 N N . GLY A 1 89 ? -16.301 6.263 5.693 1.00 83.50 89 GLY A N 1
ATOM 673 C CA . GLY A 1 89 ? -15.711 6.623 6.988 1.00 83.50 89 GLY A CA 1
ATOM 674 C C . GLY A 1 89 ? -14.197 6.826 6.948 1.00 83.50 89 GLY A C 1
ATOM 675 O O . GLY A 1 89 ? -13.549 6.724 7.991 1.00 83.50 89 GLY A O 1
ATOM 676 N N . ALA A 1 90 ? -13.613 7.023 5.764 1.00 90.06 90 ALA A N 1
ATOM 677 C CA . ALA A 1 90 ? -12.186 7.273 5.649 1.00 90.06 90 ALA A CA 1
ATOM 678 C C . ALA A 1 90 ? -11.849 8.644 6.272 1.00 90.06 90 ALA A C 1
ATOM 680 O O . ALA A 1 90 ? -12.580 9.608 6.067 1.00 90.06 90 ALA A O 1
ATOM 681 N N . PRO A 1 91 ? -10.778 8.757 7.074 1.00 90.00 91 PRO A N 1
ATOM 682 C CA . PRO A 1 91 ? -10.375 10.039 7.633 1.00 90.00 91 PRO A CA 1
ATOM 683 C C . PRO A 1 91 ? -9.733 10.927 6.564 1.00 90.00 91 PRO A C 1
ATOM 685 O O . PRO A 1 91 ? -9.332 10.466 5.487 1.00 90.00 91 PRO A O 1
ATOM 688 N N . ASP A 1 92 ? -9.564 12.201 6.911 1.00 85.69 92 ASP A N 1
ATOM 689 C CA . ASP A 1 92 ? -8.911 13.191 6.061 1.00 85.69 92 ASP A CA 1
ATOM 690 C C . ASP A 1 92 ? -7.571 12.691 5.510 1.00 85.69 92 ASP A C 1
ATOM 692 O O . ASP A 1 92 ? -6.688 12.221 6.233 1.00 85.69 92 ASP A O 1
ATOM 696 N N . GLY A 1 93 ? -7.426 12.832 4.195 1.00 86.25 93 GLY A N 1
ATOM 697 C CA . GLY A 1 93 ? -6.261 12.400 3.437 1.00 86.25 93 GLY A CA 1
ATOM 698 C C . GLY A 1 93 ? -6.312 10.958 2.928 1.00 86.25 93 GLY A C 1
ATOM 699 O O . GLY A 1 93 ? -5.622 10.659 1.962 1.00 86.25 93 GLY A O 1
ATOM 700 N N . CYS A 1 94 ? -7.160 10.078 3.470 1.00 90.50 94 CYS A N 1
ATOM 701 C CA . CYS A 1 94 ? -7.306 8.722 2.923 1.00 90.50 94 CYS A CA 1
ATOM 702 C C . CYS A 1 94 ? -8.139 8.663 1.636 1.00 90.50 94 CYS A C 1
ATOM 704 O O . CYS A 1 94 ? -7.936 7.772 0.821 1.00 90.50 94 CYS A O 1
ATOM 706 N N . HIS A 1 95 ? -9.050 9.615 1.419 1.00 88.44 95 HIS A N 1
ATOM 707 C CA . HIS A 1 95 ? -9.915 9.645 0.232 1.00 88.44 95 HIS A CA 1
ATOM 708 C C . HIS A 1 95 ? -9.175 9.828 -1.096 1.00 88.44 95 HIS A C 1
ATOM 710 O O . HIS A 1 95 ? -9.734 9.540 -2.150 1.00 88.44 95 HIS A O 1
ATOM 716 N N . VAL A 1 96 ? -7.946 10.336 -1.046 1.00 84.94 96 VAL A N 1
ATOM 717 C CA . VAL A 1 96 ? -7.136 10.637 -2.231 1.00 84.94 96 VAL A CA 1
ATOM 718 C C . VAL A 1 96 ? -5.890 9.743 -2.336 1.00 84.94 96 VAL A C 1
ATOM 720 O O . VAL A 1 96 ? -5.175 9.827 -3.326 1.00 84.94 96 VAL A O 1
ATOM 723 N N . HIS A 1 97 ? -5.654 8.877 -1.341 1.00 88.06 97 HIS A N 1
ATOM 724 C CA . HIS A 1 97 ? -4.542 7.916 -1.269 1.00 88.06 97 HIS A CA 1
ATOM 725 C C . HIS A 1 97 ? -5.097 6.503 -1.096 1.00 88.06 97 HIS A C 1
ATOM 727 O O . HIS A 1 97 ? -5.145 5.945 0.007 1.00 88.06 97 HIS A O 1
ATOM 733 N N . ASP A 1 98 ? -5.597 5.956 -2.200 1.00 86.12 98 ASP A N 1
ATOM 734 C CA . ASP A 1 98 ? -6.184 4.619 -2.268 1.00 86.12 98 ASP A CA 1
ATOM 735 C C . ASP A 1 98 ? -5.160 3.525 -1.948 1.00 86.12 98 ASP A C 1
ATOM 737 O O . ASP A 1 98 ? -5.485 2.563 -1.255 1.00 86.12 98 ASP A O 1
ATOM 741 N N . ASP A 1 99 ? -3.912 3.706 -2.369 1.00 85.75 99 ASP A N 1
ATOM 742 C CA . ASP A 1 99 ? -2.775 2.859 -2.031 1.00 85.75 99 ASP A CA 1
ATOM 743 C C . ASP A 1 99 ? -2.599 2.685 -0.512 1.00 85.75 99 ASP A C 1
ATOM 745 O O . ASP A 1 99 ? -2.532 1.550 -0.028 1.00 85.75 99 ASP A O 1
ATOM 749 N N . VAL A 1 100 ? -2.617 3.771 0.264 1.00 90.00 100 VAL A N 1
ATOM 750 C CA . VAL A 1 100 ? -2.554 3.743 1.731 1.00 90.00 100 VAL A CA 1
ATOM 751 C C . VAL A 1 100 ? -3.828 3.133 2.312 1.00 90.00 100 VAL A C 1
ATOM 753 O O . VAL A 1 100 ? -3.744 2.272 3.190 1.00 90.00 100 VAL A O 1
ATOM 756 N N . TRP A 1 101 ? -5.007 3.544 1.837 1.00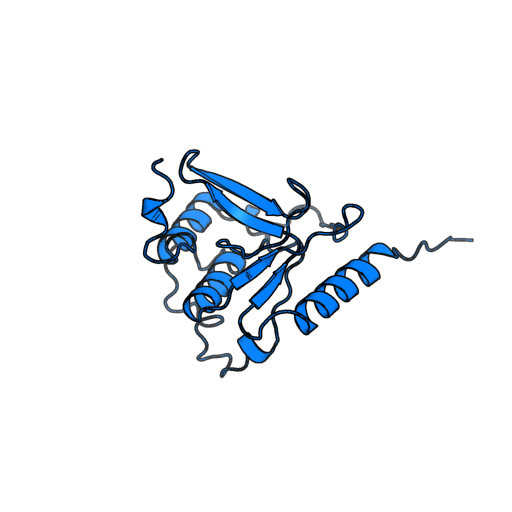 91.88 101 TRP A N 1
ATOM 757 C CA . TRP A 1 101 ? -6.291 3.079 2.372 1.00 91.88 101 TRP A CA 1
ATOM 758 C C . TRP A 1 101 ? -6.491 1.570 2.206 1.00 91.88 101 TRP A C 1
ATOM 760 O O . TRP A 1 101 ? -6.803 0.859 3.171 1.00 91.88 101 TRP A O 1
ATOM 770 N N . ILE A 1 102 ? -6.285 1.070 0.988 1.00 89.75 102 ILE A N 1
ATOM 771 C CA . ILE A 1 102 ? -6.408 -0.345 0.641 1.00 89.75 102 ILE A CA 1
ATOM 772 C C . ILE A 1 102 ? -5.389 -1.146 1.447 1.00 89.75 102 ILE A C 1
ATOM 774 O O . ILE A 1 102 ? -5.759 -2.103 2.135 1.00 89.75 102 ILE A O 1
ATOM 778 N N . SER A 1 103 ? -4.122 -0.719 1.437 1.00 89.31 103 SER A N 1
ATOM 779 C CA . SER A 1 103 ? -3.062 -1.378 2.203 1.00 89.31 103 SER A CA 1
ATOM 780 C C . SER A 1 103 ? -3.403 -1.434 3.684 1.00 89.31 103 SER A C 1
ATOM 782 O O . SER A 1 103 ? -3.244 -2.479 4.307 1.00 89.31 103 SER A O 1
ATOM 784 N N . GLY A 1 104 ? -3.874 -0.328 4.260 1.00 90.81 104 GLY A N 1
ATOM 785 C CA . GLY A 1 104 ? -4.136 -0.195 5.690 1.00 90.81 104 GLY A CA 1
ATOM 786 C C . GLY A 1 104 ? -5.274 -1.089 6.159 1.00 90.81 104 GLY A C 1
ATOM 787 O O . GLY A 1 104 ? -5.175 -1.751 7.196 1.00 90.81 104 GLY A O 1
ATOM 788 N N . ASN A 1 105 ? -6.340 -1.190 5.368 1.00 91.62 105 ASN A N 1
ATOM 789 C CA . ASN A 1 105 ? -7.443 -2.101 5.663 1.00 91.62 105 ASN A CA 1
ATOM 790 C C . ASN A 1 105 ? -7.030 -3.573 5.540 1.00 91.62 105 ASN A C 1
ATOM 792 O O . ASN A 1 105 ? -7.433 -4.393 6.367 1.00 91.62 105 ASN A O 1
ATOM 796 N N . LEU A 1 106 ? -6.173 -3.913 4.575 1.00 90.12 106 LEU A N 1
ATOM 797 C CA . LEU A 1 106 ? -5.575 -5.247 4.484 1.00 90.12 106 LEU A CA 1
ATOM 798 C C . LEU A 1 106 ? -4.621 -5.512 5.660 1.00 90.12 106 LEU A C 1
ATOM 800 O O . LEU A 1 106 ? -4.661 -6.585 6.266 1.00 90.12 106 LEU A O 1
ATOM 804 N N . PHE A 1 107 ? -3.848 -4.511 6.077 1.00 90.06 107 PHE A N 1
ATOM 805 C CA . PHE A 1 107 ? -2.976 -4.586 7.243 1.00 90.06 107 PHE A CA 1
ATOM 806 C C . PHE A 1 107 ? -3.761 -4.867 8.527 1.00 90.06 107 PHE A C 1
ATOM 808 O O . PHE A 1 107 ? -3.382 -5.744 9.306 1.00 90.06 107 PHE A O 1
ATOM 815 N N . ARG A 1 108 ? -4.913 -4.224 8.726 1.00 89.50 108 ARG A N 1
ATOM 816 C CA . ARG A 1 108 ? -5.808 -4.518 9.860 1.00 89.50 108 ARG A CA 1
ATOM 817 C C . ARG A 1 108 ? -6.314 -5.965 9.882 1.00 89.50 108 ARG A C 1
ATOM 819 O O . ARG A 1 108 ? -6.602 -6.483 10.954 1.00 89.50 108 ARG A O 1
ATOM 826 N N . ARG A 1 109 ? -6.362 -6.651 8.734 1.00 88.12 109 ARG A N 1
ATOM 827 C CA . ARG A 1 109 ? -6.707 -8.088 8.622 1.00 88.12 109 ARG A CA 1
ATOM 828 C C . ARG A 1 109 ? -5.521 -9.023 8.872 1.00 88.12 109 ARG A C 1
ATOM 830 O O . ARG A 1 109 ? -5.656 -10.239 8.742 1.00 88.12 109 ARG A O 1
ATOM 837 N N . GLY A 1 110 ? -4.351 -8.474 9.191 1.00 88.94 110 GLY A N 1
ATOM 838 C CA . GLY A 1 110 ? -3.108 -9.232 9.306 1.00 88.94 110 GLY A CA 1
ATOM 839 C C . GLY A 1 110 ? -2.490 -9.595 7.956 1.00 88.94 110 GLY A C 1
ATOM 840 O O . GLY A 1 110 ? -1.688 -10.524 7.904 1.00 88.94 110 GLY A O 1
ATOM 841 N N . ILE A 1 111 ? -2.872 -8.906 6.873 1.00 89.25 111 ILE A N 1
ATOM 842 C CA . ILE A 1 111 ? -2.263 -9.095 5.555 1.00 89.25 111 ILE A CA 1
ATOM 843 C C . ILE A 1 111 ? -1.091 -8.125 5.415 1.00 89.25 111 ILE A C 1
ATOM 845 O O . ILE A 1 111 ? -1.233 -6.939 5.711 1.00 89.25 111 ILE A O 1
ATOM 849 N N . ARG A 1 112 ? 0.077 -8.611 4.992 1.00 88.00 112 ARG A N 1
ATOM 850 C CA . ARG A 1 112 ? 1.276 -7.776 4.801 1.00 88.00 112 ARG A CA 1
ATOM 851 C C . ARG A 1 112 ? 1.829 -7.933 3.389 1.00 88.00 112 ARG A C 1
ATOM 853 O O . ARG A 1 112 ? 1.819 -9.055 2.871 1.00 88.00 112 ARG A O 1
ATOM 860 N N . PRO A 1 113 ? 2.357 -6.863 2.779 1.00 86.88 113 PRO A N 1
ATOM 861 C CA . PRO A 1 113 ? 3.254 -7.012 1.650 1.00 86.88 113 PRO A CA 1
ATOM 862 C C . PRO A 1 113 ? 4.535 -7.740 2.086 1.00 86.88 113 PRO A C 1
ATOM 864 O O . PRO A 1 113 ? 5.027 -7.570 3.201 1.00 86.88 113 PRO A O 1
ATOM 867 N N . TYR A 1 114 ? 5.083 -8.538 1.189 1.00 86.56 114 TYR A N 1
ATOM 868 C CA . TYR A 1 114 ? 6.343 -9.244 1.294 1.00 86.56 114 TYR A CA 1
ATOM 869 C C . TYR A 1 114 ? 7.213 -8.766 0.141 1.00 86.56 114 TYR A C 1
ATOM 871 O O . TYR A 1 114 ? 6.857 -8.965 -1.021 1.00 86.56 114 TYR A O 1
ATOM 879 N N . VAL A 1 115 ? 8.316 -8.103 0.469 1.00 84.06 115 VAL A N 1
ATOM 880 C CA . VAL A 1 115 ? 9.288 -7.615 -0.503 1.00 84.06 115 VAL A CA 1
ATOM 881 C C . VAL A 1 115 ? 10.012 -8.817 -1.094 1.00 84.06 115 VAL A C 1
ATOM 883 O O . VAL A 1 115 ? 10.584 -9.612 -0.347 1.00 84.06 115 VAL A O 1
ATOM 886 N N . VAL A 1 116 ? 9.960 -8.963 -2.416 1.00 81.06 116 VAL A N 1
ATOM 887 C CA . VAL A 1 116 ? 10.670 -10.016 -3.144 1.00 81.06 116 VAL A CA 1
ATOM 888 C C . VAL A 1 116 ? 11.966 -9.452 -3.708 1.00 81.06 116 VAL A C 1
ATOM 890 O O . VAL A 1 116 ? 11.969 -8.411 -4.369 1.00 81.06 116 VAL A O 1
ATOM 893 N N . GLY A 1 117 ? 13.068 -10.154 -3.464 1.00 76.62 117 GLY A N 1
ATOM 894 C CA . GLY A 1 117 ? 14.378 -9.779 -3.971 1.00 76.62 117 GLY A CA 1
ATOM 895 C C . GLY A 1 117 ? 14.465 -10.126 -5.451 1.00 76.62 117 GLY A C 1
ATOM 896 O O . GLY A 1 117 ? 14.398 -11.294 -5.826 1.00 76.62 117 GLY A O 1
ATOM 897 N N . VAL A 1 118 ? 14.615 -9.127 -6.320 1.00 69.62 118 VAL A N 1
ATOM 898 C CA . VAL A 1 118 ? 14.803 -9.386 -7.755 1.00 69.62 118 VAL A CA 1
ATOM 899 C C . VAL A 1 118 ? 16.272 -9.552 -8.090 1.00 69.62 118 VAL A C 1
ATOM 901 O O . VAL A 1 118 ? 17.114 -8.718 -7.760 1.00 69.62 118 VAL A O 1
ATOM 904 N N . GLN A 1 119 ? 16.573 -10.610 -8.835 1.00 62.97 119 GLN A N 1
ATOM 905 C CA . GLN A 1 119 ? 17.832 -10.696 -9.560 1.00 62.97 119 GLN A CA 1
ATOM 906 C C . GLN A 1 119 ? 17.767 -9.734 -10.757 1.00 62.97 119 GLN A C 1
ATOM 908 O O . GLN A 1 119 ? 16.755 -9.668 -11.451 1.00 62.97 119 GLN A O 1
ATOM 913 N N . ASN A 1 120 ? 18.843 -8.983 -10.999 1.00 59.12 120 ASN A N 1
ATOM 914 C CA . ASN A 1 120 ? 19.007 -8.081 -12.150 1.00 59.12 120 ASN A CA 1
ATOM 915 C C . ASN A 1 120 ? 18.089 -6.844 -12.199 1.00 59.12 120 ASN A C 1
ATOM 917 O O . ASN A 1 120 ? 17.837 -6.319 -13.281 1.00 59.12 120 ASN A O 1
ATOM 921 N N . GLY A 1 121 ? 17.623 -6.342 -11.047 1.00 58.31 121 GLY A N 1
ATOM 922 C CA . GLY A 1 121 ? 17.006 -5.010 -10.967 1.00 58.31 121 GLY A CA 1
ATOM 923 C C . GLY A 1 121 ? 15.766 -4.847 -11.849 1.00 58.31 121 GLY A C 1
ATOM 924 O O . GLY A 1 121 ? 15.622 -3.832 -12.525 1.00 58.31 121 GLY A O 1
ATOM 925 N N . MET A 1 122 ? 14.898 -5.860 -11.881 1.00 63.34 122 MET A N 1
ATOM 926 C CA . MET A 1 122 ? 13.662 -5.827 -12.658 1.00 63.34 122 MET A CA 1
ATOM 927 C C . MET A 1 122 ? 12.769 -4.665 -12.207 1.00 63.34 122 MET A C 1
ATOM 929 O O . MET A 1 122 ? 12.279 -4.652 -11.079 1.00 63.34 122 MET A O 1
ATOM 933 N N . TRP A 1 123 ? 12.548 -3.709 -13.109 1.00 61.03 123 TRP A N 1
ATOM 934 C CA . TRP A 1 123 ? 11.603 -2.611 -12.934 1.00 61.03 123 TRP A CA 1
ATOM 935 C C . TRP A 1 123 ? 10.402 -2.814 -13.861 1.00 61.03 123 TRP A C 1
ATOM 937 O O . TRP A 1 123 ? 10.597 -3.108 -15.049 1.00 61.03 123 TRP A O 1
ATOM 947 N N . PRO A 1 124 ? 9.162 -2.607 -13.386 1.00 55.38 124 PRO A N 1
ATOM 948 C CA . PRO A 1 124 ? 8.057 -2.379 -14.303 1.00 55.38 124 PRO A CA 1
ATOM 949 C C . PRO A 1 124 ? 8.383 -1.159 -15.178 1.00 55.38 124 PRO A C 1
ATOM 951 O O . PRO A 1 124 ? 8.877 -0.146 -14.689 1.00 55.38 124 PRO A O 1
ATOM 954 N N . GLN A 1 125 ? 8.146 -1.259 -16.490 1.00 54.97 125 GLN A N 1
ATOM 955 C CA . GLN A 1 125 ? 8.347 -0.123 -17.389 1.00 54.97 125 GLN A CA 1
ATOM 956 C C . GLN A 1 125 ? 7.358 0.994 -17.044 1.00 54.97 125 GLN A C 1
ATOM 958 O O . GLN A 1 125 ? 6.160 0.885 -17.305 1.00 54.97 125 GLN A O 1
ATOM 963 N N . GLU A 1 126 ? 7.878 2.091 -16.506 1.00 56.38 126 GLU A N 1
ATOM 964 C CA . GLU A 1 126 ? 7.120 3.311 -16.269 1.00 56.38 126 GLU A CA 1
ATOM 965 C C . GLU A 1 126 ? 6.896 4.041 -17.599 1.00 56.38 126 GLU A C 1
ATOM 967 O O . GLU A 1 126 ? 7.773 4.716 -18.131 1.00 56.38 126 GLU A O 1
ATOM 972 N N . SER A 1 127 ? 5.704 3.895 -18.176 1.00 55.72 127 SER A N 1
ATOM 973 C CA . SER A 1 127 ? 5.245 4.741 -19.282 1.00 55.72 127 SER A CA 1
ATOM 974 C C . SER A 1 127 ? 4.161 5.681 -18.775 1.00 55.72 127 SER A C 1
ATOM 976 O O . SER A 1 127 ? 2.968 5.441 -18.961 1.00 55.72 127 SER A O 1
ATOM 978 N N . HIS A 1 128 ? 4.573 6.764 -18.117 1.00 55.53 128 HIS A N 1
ATOM 979 C CA . HIS A 1 128 ? 3.645 7.817 -17.725 1.00 55.53 128 HIS A CA 1
ATOM 980 C C . HIS A 1 128 ? 3.401 8.774 -18.887 1.00 55.53 128 HIS A C 1
ATOM 982 O O . HIS A 1 128 ? 4.325 9.300 -19.509 1.00 55.53 128 HIS A O 1
ATOM 988 N N . ARG A 1 129 ? 2.124 9.059 -19.147 1.00 60.44 129 ARG A N 1
ATOM 989 C CA . ARG A 1 129 ? 1.773 10.294 -19.852 1.00 60.44 129 ARG A CA 1
ATOM 990 C C . ARG A 1 129 ? 2.159 11.481 -18.956 1.00 60.44 129 ARG A C 1
ATOM 992 O O . ARG A 1 129 ? 2.133 11.323 -17.734 1.00 60.44 129 ARG A O 1
ATOM 999 N N . PRO A 1 130 ? 2.478 12.656 -19.528 1.00 65.69 130 PRO A N 1
ATOM 1000 C CA . PRO A 1 130 ? 2.704 13.868 -18.748 1.00 65.69 130 PRO A CA 1
ATOM 1001 C C . PRO A 1 130 ? 1.606 14.050 -17.701 1.00 65.69 130 PRO A C 1
ATOM 1003 O O . PRO A 1 130 ? 0.439 13.769 -17.999 1.00 65.69 130 PRO A O 1
ATOM 1006 N N . TYR A 1 131 ? 1.985 14.490 -16.497 1.00 62.44 131 TYR A N 1
ATOM 1007 C CA . TYR A 1 131 ? 1.065 14.670 -15.377 1.00 62.44 131 TYR A CA 1
ATOM 1008 C C . TYR A 1 131 ? -0.197 15.393 -15.839 1.00 62.44 131 TYR A C 1
ATOM 1010 O O . TYR A 1 131 ? -0.168 16.554 -16.249 1.00 62.44 131 TYR A O 1
ATOM 1018 N N . ASN A 1 132 ? -1.307 14.664 -15.832 1.00 64.19 132 ASN A N 1
ATOM 1019 C CA . ASN A 1 132 ? -2.593 15.212 -16.211 1.00 64.19 132 ASN A CA 1
ATOM 1020 C C . ASN A 1 132 ? -3.251 15.853 -14.979 1.00 64.19 132 ASN A C 1
ATOM 1022 O O . ASN A 1 132 ? -2.896 15.563 -13.836 1.00 64.19 132 ASN A O 1
ATOM 1026 N N . LYS A 1 133 ? -4.251 16.706 -15.215 1.00 67.62 133 LYS A N 1
ATOM 1027 C CA . LYS A 1 133 ? -5.064 17.332 -14.156 1.00 67.62 133 LYS A CA 1
ATOM 1028 C C . LYS A 1 133 ? -5.938 16.337 -13.368 1.00 67.62 133 LYS A C 1
ATOM 1030 O O . LYS A 1 133 ? -6.708 16.761 -12.520 1.00 67.62 133 LYS A O 1
ATOM 1035 N N . LEU A 1 134 ? -5.882 15.047 -13.704 1.00 65.19 134 LEU A N 1
ATOM 1036 C CA . LEU A 1 134 ? -6.570 13.963 -12.999 1.00 65.19 134 LEU A CA 1
ATOM 1037 C C . LEU A 1 134 ? -5.610 13.196 -12.074 1.00 65.19 134 LEU A C 1
ATOM 1039 O O . LEU A 1 134 ? -6.007 12.209 -11.464 1.00 65.19 134 LEU A O 1
ATOM 1043 N N . SER A 1 135 ? -4.343 13.613 -11.995 1.00 73.69 135 SER A N 1
ATOM 1044 C CA . SER A 1 135 ? -3.351 12.995 -11.127 1.00 73.69 135 SER A CA 1
ATOM 1045 C C . SER A 1 135 ? -3.535 13.457 -9.687 1.00 73.69 135 SER A C 1
ATOM 1047 O O . SER A 1 135 ? -3.821 14.623 -9.427 1.00 73.69 135 SER A O 1
ATOM 1049 N N . ILE A 1 136 ? -3.239 12.573 -8.738 1.00 74.69 136 ILE A N 1
ATOM 1050 C CA . ILE A 1 136 ? -3.115 12.914 -7.318 1.00 74.69 136 ILE A CA 1
ATOM 1051 C C . ILE A 1 136 ? -2.140 14.081 -7.072 1.00 74.69 136 ILE A C 1
ATOM 1053 O O . ILE A 1 136 ? -2.300 14.849 -6.130 1.00 74.69 136 ILE A O 1
ATOM 1057 N N . ASN A 1 137 ? -1.179 14.287 -7.978 1.00 74.19 137 ASN A N 1
ATOM 1058 C CA . ASN A 1 137 ? -0.232 15.399 -7.918 1.00 74.19 137 ASN A CA 1
ATOM 1059 C C . ASN A 1 137 ? -0.876 16.781 -8.124 1.00 74.19 137 ASN A C 1
ATOM 1061 O O . ASN A 1 137 ? -0.225 17.782 -7.840 1.00 74.19 137 ASN A O 1
ATOM 1065 N N . SER A 1 138 ? -2.118 16.870 -8.620 1.00 79.12 138 SER A N 1
ATOM 1066 C CA . SER A 1 138 ? -2.855 18.142 -8.675 1.00 79.12 138 SER A CA 1
ATOM 1067 C C . SER A 1 138 ? -3.663 18.439 -7.411 1.00 79.12 138 SER A C 1
ATOM 1069 O O . SER A 1 138 ? -4.302 19.486 -7.344 1.00 79.12 138 SER A O 1
ATOM 1071 N N . VAL A 1 139 ? -3.665 17.538 -6.423 1.00 83.19 139 VAL A N 1
ATOM 1072 C CA . VAL A 1 139 ? -4.317 17.762 -5.130 1.00 83.19 139 VAL A CA 1
ATOM 1073 C C . VAL A 1 139 ? -3.392 18.581 -4.228 1.00 83.19 139 VAL A C 1
ATOM 1075 O O . VAL A 1 139 ? -2.216 18.257 -4.053 1.00 83.19 139 VAL A O 1
ATOM 1078 N N . GLU A 1 140 ? -3.927 19.650 -3.642 1.00 86.69 140 GLU A N 1
ATOM 1079 C CA . GLU A 1 140 ? -3.201 20.479 -2.679 1.00 86.69 140 GLU A CA 1
ATOM 1080 C C . GLU A 1 140 ? -2.812 19.671 -1.430 1.00 86.69 140 GLU A C 1
ATOM 1082 O O . GLU A 1 140 ? -3.584 18.845 -0.941 1.00 86.69 140 GLU A O 1
ATOM 1087 N N . ASP A 1 141 ? -1.602 19.897 -0.908 1.00 88.44 141 ASP A N 1
ATOM 1088 C CA . ASP A 1 141 ? -1.069 19.179 0.262 1.00 88.44 141 ASP A CA 1
ATOM 1089 C C . ASP A 1 141 ? -1.143 17.640 0.128 1.00 88.44 141 ASP A C 1
ATOM 1091 O O . ASP A 1 141 ? -1.380 16.914 1.093 1.00 88.44 141 ASP A O 1
ATOM 1095 N N . MET A 1 142 ? -0.943 17.104 -1.080 1.00 85.56 142 MET A N 1
ATOM 1096 C CA . MET A 1 142 ? -1.011 15.662 -1.347 1.00 85.56 142 MET A CA 1
ATOM 1097 C C . MET A 1 142 ? -0.172 14.834 -0.359 1.00 85.56 142 MET A C 1
ATOM 1099 O O . MET A 1 142 ? -0.661 13.849 0.193 1.00 85.56 142 MET A O 1
ATOM 1103 N N . LYS A 1 143 ? 1.067 15.248 -0.067 1.00 84.38 143 LYS A N 1
ATOM 1104 C CA . LYS A 1 143 ? 1.941 14.519 0.866 1.00 84.38 143 LYS A CA 1
ATOM 1105 C C . LYS A 1 143 ? 1.511 14.656 2.328 1.00 84.38 143 LYS A C 1
ATOM 1107 O O . LYS A 1 143 ? 1.579 13.671 3.063 1.00 84.38 143 LYS A O 1
ATOM 1112 N N . GLY A 1 144 ? 1.004 15.814 2.756 1.00 88.44 144 GLY A N 1
ATOM 1113 C CA . GLY A 1 144 ? 0.424 15.956 4.092 1.00 88.44 144 GLY A CA 1
ATOM 1114 C C . GLY A 1 144 ? -0.838 15.111 4.262 1.00 88.44 144 GLY A C 1
ATOM 1115 O O . GLY A 1 144 ? -1.017 14.475 5.302 1.00 88.44 144 GLY A O 1
ATOM 1116 N N . GLN A 1 145 ? -1.672 15.021 3.223 1.00 90.62 145 GLN A N 1
ATOM 1117 C CA . GLN A 1 145 ? -2.826 14.122 3.173 1.00 90.62 145 GLN A CA 1
ATOM 1118 C C . GLN A 1 145 ? -2.414 12.648 3.301 1.00 90.62 145 GLN A C 1
ATOM 1120 O O . GLN A 1 145 ? -2.975 11.931 4.133 1.00 90.62 145 GLN A O 1
ATOM 1125 N N . GLN A 1 146 ? -1.377 12.219 2.574 1.00 88.19 146 GLN A N 1
ATOM 1126 C CA . GLN A 1 146 ? -0.821 10.863 2.681 1.00 88.19 146 GLN A CA 1
ATOM 1127 C C . GLN A 1 146 ? -0.401 10.554 4.125 1.00 88.19 146 GLN A C 1
ATOM 1129 O O . GLN A 1 146 ? -0.784 9.531 4.696 1.00 88.19 146 GLN A O 1
ATOM 1134 N N . LYS A 1 147 ? 0.325 11.487 4.757 1.00 88.44 147 LYS A N 1
ATOM 1135 C CA . LYS A 1 147 ? 0.798 11.362 6.141 1.00 88.44 147 LYS A CA 1
ATOM 1136 C C . LYS A 1 147 ? -0.335 11.237 7.151 1.00 88.44 147 LYS A C 1
ATOM 1138 O O . LYS A 1 147 ? -0.253 10.413 8.063 1.00 88.44 147 LYS A O 1
ATOM 1143 N N . ARG A 1 148 ? -1.411 12.012 6.984 1.00 91.00 148 ARG A N 1
ATOM 1144 C CA . ARG A 1 148 ? -2.611 11.908 7.831 1.00 91.00 148 ARG A CA 1
ATOM 1145 C C . ARG A 1 148 ? -3.267 10.532 7.708 1.00 91.00 148 ARG A C 1
ATOM 1147 O O . ARG A 1 148 ? -3.569 9.924 8.736 1.00 91.00 148 ARG A O 1
ATOM 1154 N N . CYS A 1 149 ? -3.384 9.998 6.491 1.00 91.38 149 CYS A N 1
ATOM 1155 C CA . CYS A 1 149 ? -3.916 8.653 6.285 1.00 91.38 149 CYS A CA 1
ATOM 1156 C C . CYS A 1 149 ? -3.026 7.564 6.910 1.00 91.38 149 CYS A C 1
ATOM 1158 O O . CYS A 1 149 ? -3.507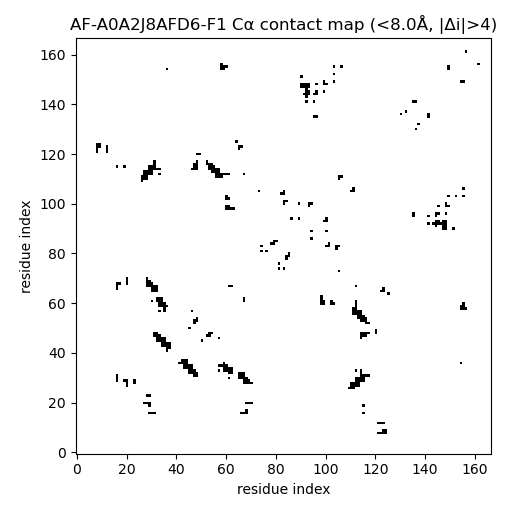 6.662 7.593 1.00 91.38 149 CYS A O 1
ATOM 1160 N N . LEU A 1 150 ? -1.707 7.678 6.757 1.00 89.25 150 LEU A N 1
ATOM 1161 C CA . LEU A 1 150 ? -0.748 6.744 7.351 1.00 89.25 150 LEU A CA 1
ATOM 1162 C C . LEU A 1 150 ? -0.805 6.734 8.875 1.00 89.25 150 LEU A C 1
ATOM 1164 O O . LEU A 1 150 ? -0.813 5.664 9.487 1.00 89.25 150 LEU A O 1
ATOM 1168 N N . LYS A 1 151 ? -0.913 7.913 9.493 1.00 90.75 151 LYS A N 1
ATOM 1169 C CA . LYS A 1 151 ? -1.064 8.046 10.944 1.00 90.75 151 LYS A CA 1
ATOM 1170 C C . LYS A 1 151 ? -2.311 7.318 11.455 1.00 90.75 151 LYS A C 1
ATOM 1172 O O . LYS A 1 151 ? -2.254 6.692 12.509 1.00 90.75 151 LYS A O 1
ATOM 1177 N N . TYR A 1 152 ? -3.413 7.332 10.704 1.00 91.94 152 TYR A N 1
ATOM 1178 C CA . TYR A 1 152 ? -4.626 6.581 11.053 1.00 91.94 152 TYR A CA 1
ATOM 1179 C C . TYR A 1 152 ? -4.421 5.054 11.077 1.00 91.94 152 TYR A C 1
ATOM 1181 O O . TYR A 1 152 ? -5.062 4.347 11.859 1.00 91.94 152 TYR A O 1
ATOM 1189 N N . PHE A 1 153 ? -3.501 4.533 10.263 1.00 91.25 153 PHE A N 1
ATOM 1190 C CA . PHE A 1 153 ? -3.077 3.129 10.292 1.00 91.25 153 PHE A CA 1
ATOM 1191 C C . PHE A 1 153 ? -1.833 2.888 11.161 1.00 91.25 153 PHE A C 1
ATOM 1193 O O . PHE A 1 153 ? -1.201 1.840 11.040 1.00 91.25 153 PHE A O 1
ATOM 1200 N N . ASN A 1 154 ? -1.477 3.836 12.035 1.00 90.50 154 ASN A N 1
ATOM 1201 C CA . ASN A 1 154 ? -0.287 3.781 12.886 1.00 90.50 154 ASN A CA 1
ATOM 1202 C C . ASN A 1 154 ? 1.002 3.480 12.101 1.00 90.50 154 ASN A C 1
ATOM 1204 O O . ASN A 1 154 ? 1.825 2.669 12.521 1.00 90.50 154 ASN A O 1
ATOM 1208 N N . TYR A 1 155 ? 1.135 4.068 10.909 1.00 88.31 155 TYR A N 1
ATOM 1209 C CA . TYR A 1 155 ? 2.267 3.843 10.009 1.00 88.31 155 TYR A CA 1
ATOM 1210 C C . TYR A 1 155 ? 2.550 2.358 9.733 1.00 88.31 155 TYR A C 1
ATOM 1212 O O . TYR A 1 155 ? 3.693 2.005 9.472 1.00 88.31 155 TYR A O 1
ATOM 1220 N N . PHE A 1 156 ? 1.524 1.494 9.788 1.00 87.69 156 PHE A N 1
ATOM 1221 C CA . PHE A 1 156 ? 1.659 0.051 9.558 1.00 87.69 156 PHE A CA 1
ATOM 1222 C C . PHE A 1 156 ? 2.605 -0.645 10.559 1.00 87.69 156 PHE A C 1
ATOM 1224 O O . PHE A 1 156 ? 3.168 -1.708 10.284 1.00 87.69 156 PHE A O 1
ATOM 1231 N N . MET A 1 157 ? 2.747 -0.073 11.755 1.00 81.44 157 MET A N 1
ATOM 1232 C CA . MET A 1 157 ? 3.539 -0.631 12.848 1.00 81.44 157 MET A CA 1
ATOM 1233 C C . MET A 1 157 ? 2.691 -1.576 13.707 1.00 81.44 157 MET A C 1
ATOM 1235 O O . MET A 1 157 ? 1.522 -1.302 13.996 1.00 81.44 157 MET A O 1
ATOM 1239 N N . GLU A 1 158 ? 3.274 -2.697 14.140 1.00 70.12 158 GLU A N 1
ATOM 1240 C CA . GLU A 1 158 ? 2.630 -3.607 15.097 1.00 70.12 158 GLU A CA 1
ATOM 1241 C C . GLU A 1 158 ? 2.740 -3.061 16.527 1.00 70.12 158 GLU A C 1
ATOM 1243 O O . GLU A 1 158 ? 3.689 -2.345 16.861 1.00 70.12 158 GLU A O 1
ATOM 1248 N N . ALA A 1 159 ? 1.772 -3.393 17.387 1.00 52.47 159 ALA A N 1
ATOM 1249 C CA . ALA A 1 159 ? 1.817 -3.011 18.796 1.00 52.47 159 ALA A CA 1
ATOM 1250 C C . ALA A 1 159 ? 3.082 -3.601 19.448 1.00 52.47 159 ALA A C 1
ATOM 1252 O O . ALA A 1 159 ? 3.215 -4.818 19.549 1.00 52.47 159 ALA A O 1
ATOM 1253 N N . GLY A 1 160 ? 4.020 -2.735 19.846 1.00 48.50 160 GLY A N 1
ATOM 1254 C CA . GLY A 1 160 ? 5.327 -3.116 20.401 1.00 48.50 160 GLY A CA 1
ATOM 1255 C C . GLY A 1 160 ? 6.540 -2.783 19.520 1.00 48.50 160 GLY A C 1
ATOM 1256 O O . GLY A 1 160 ? 7.663 -2.827 20.015 1.00 48.50 160 GLY A O 1
ATOM 1257 N N . ALA A 1 161 ? 6.350 -2.379 18.259 1.00 51.78 161 ALA A N 1
ATOM 1258 C CA . ALA A 1 161 ? 7.454 -1.985 17.374 1.00 51.78 161 ALA A CA 1
ATOM 1259 C C . ALA A 1 161 ? 8.061 -0.599 17.705 1.00 51.78 161 ALA A C 1
ATOM 1261 O O . ALA A 1 161 ? 9.181 -0.314 17.290 1.00 51.78 161 ALA A O 1
ATOM 1262 N N . GLU A 1 162 ? 7.377 0.237 18.501 1.00 42.53 162 GLU A N 1
ATOM 1263 C CA . GLU A 1 162 ? 7.935 1.498 19.033 1.00 42.53 162 GLU A CA 1
ATOM 1264 C C . GLU A 1 162 ? 9.130 1.273 19.977 1.00 42.53 162 GLU A C 1
ATOM 1266 O O . GLU A 1 162 ? 9.981 2.148 20.103 1.00 42.53 162 GLU A O 1
ATOM 1271 N N . ALA A 1 163 ? 9.246 0.096 20.605 1.00 36.69 163 ALA A N 1
ATOM 1272 C CA . ALA A 1 163 ? 10.318 -0.186 21.562 1.00 36.69 163 ALA A CA 1
ATOM 1273 C C . ALA A 1 163 ? 11.661 -0.564 20.907 1.00 36.69 163 ALA A C 1
ATOM 1275 O O . ALA A 1 163 ? 12.690 -0.549 21.576 1.00 36.69 163 ALA A O 1
ATOM 1276 N N . ALA A 1 164 ? 11.675 -0.894 19.611 1.00 41.97 164 ALA A N 1
ATOM 1277 C CA . ALA A 1 164 ? 12.878 -1.358 18.912 1.00 41.97 164 ALA A CA 1
ATOM 1278 C C . ALA A 1 164 ? 13.634 -0.244 18.158 1.00 41.97 164 ALA A C 1
ATOM 1280 O O . ALA A 1 164 ? 14.691 -0.506 17.594 1.00 41.97 164 ALA A O 1
ATOM 1281 N N . GLY A 1 165 ? 13.109 0.987 18.143 1.00 37.38 165 GLY A N 1
ATOM 1282 C CA . GLY A 1 165 ? 13.735 2.150 17.494 1.00 37.38 165 GLY A CA 1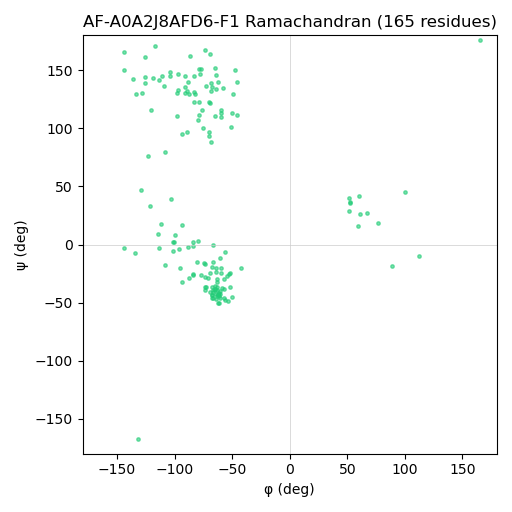
ATOM 1283 C C . GLY A 1 165 ? 14.495 3.089 18.439 1.00 37.38 165 GLY A C 1
ATOM 1284 O O . GLY A 1 165 ? 14.882 4.173 18.014 1.00 37.38 165 GLY A O 1
ATOM 1285 N N . ALA A 1 166 ? 14.669 2.708 19.709 1.00 31.81 166 ALA A N 1
ATOM 1286 C CA . ALA A 1 166 ? 15.323 3.513 20.746 1.00 31.81 166 ALA A CA 1
ATOM 1287 C C . ALA A 1 166 ? 16.555 2.821 21.368 1.00 31.81 166 ALA A C 1
ATOM 1289 O O . ALA A 1 166 ? 16.825 3.004 22.556 1.00 31.81 166 ALA A O 1
ATOM 1290 N N . ALA A 1 167 ? 17.290 2.028 20.582 1.00 28.73 167 ALA A N 1
AT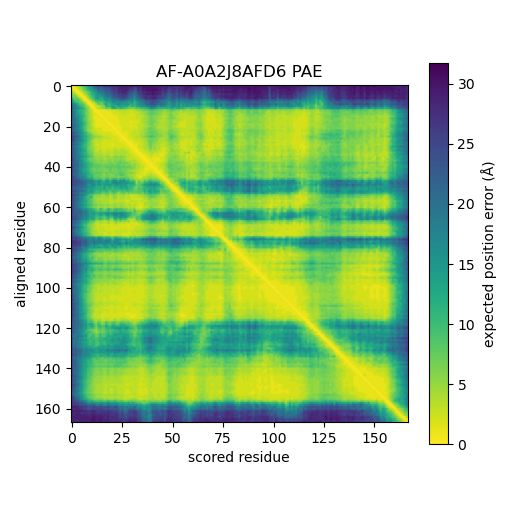OM 1291 C CA . ALA A 1 167 ? 18.575 1.449 20.979 1.00 28.73 167 ALA A CA 1
ATOM 1292 C C . ALA A 1 167 ? 19.648 1.732 19.924 1.00 28.73 167 ALA A C 1
ATOM 1294 O O . ALA A 1 167 ? 19.365 1.484 18.730 1.00 28.73 167 ALA A O 1
#

Radius of gyration: 17.07 Å; Cα contacts (8 Å, |Δi|>4): 237; chains: 1; bounding box: 39×40×63 Å